Protein AF-A0A821SJQ1-F1 (afdb_monomer_lite)

Organism: NCBI:txid392032

Foldseek 3Di:
DCCLVVVNPDPDDCVVVVVVVVQVVVCVQQVDGQFDDDPPDDPRSVCSVVVPGDDDCVRCVPPPDD

pLDDT: mean 82.23, std 13.46, range [52.06, 94.06]

Secondary structure (DSSP, 8-state):
-HHHHTTT-S---HHHHHHHHHHHHHHHHHSS-S----TTS--HHHHHHHT-----HHHHTTTT--

Structure (mmCIF, N/CA/C/O backbone):
data_AF-A0A821SJQ1-F1
#
_entry.id   AF-A0A821SJQ1-F1
#
loop_
_atom_site.group_PDB
_atom_site.id
_atom_site.type_symbol
_atom_site.label_atom_id
_atom_site.label_alt_id
_atom_site.label_comp_id
_atom_site.label_asym_id
_atom_site.label_entity_id
_atom_site.label_seq_id
_atom_site.pdbx_PDB_ins_code
_atom_site.Cartn_x
_atom_site.Cartn_y
_atom_site.Cartn_z
_atom_site.occupancy
_atom_site.B_iso_or_equiv
_atom_site.auth_seq_id
_atom_site.auth_comp_id
_atom_site.auth_asym_id
_atom_site.auth_atom_id
_atom_site.pdbx_PDB_model_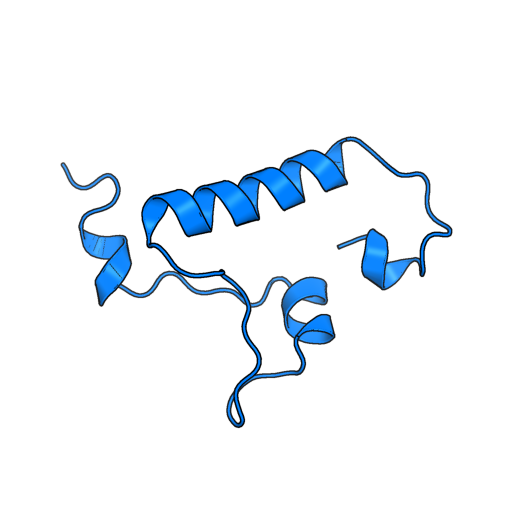num
ATOM 1 N N . PRO A 1 1 ? 5.405 -4.028 -9.372 1.00 58.22 1 PRO A N 1
ATOM 2 C CA . PRO A 1 1 ? 5.876 -2.701 -9.843 1.00 58.22 1 PRO A CA 1
ATOM 3 C C . PRO A 1 1 ? 6.919 -2.832 -10.946 1.00 58.22 1 PRO A C 1
ATOM 5 O O . PRO A 1 1 ? 8.115 -3.008 -10.710 1.00 58.22 1 PRO A O 1
ATOM 8 N N . GLU A 1 2 ? 6.421 -2.732 -12.167 1.00 56.69 2 GLU A N 1
ATOM 9 C CA . GLU A 1 2 ? 7.215 -2.717 -13.391 1.00 56.69 2 GLU A CA 1
ATOM 10 C C . GLU A 1 2 ? 8.274 -1.602 -13.438 1.00 56.69 2 GLU A C 1
ATOM 12 O O . GLU A 1 2 ? 9.352 -1.831 -13.971 1.00 56.69 2 GLU A O 1
ATOM 17 N N . VAL A 1 3 ? 8.033 -0.435 -12.826 1.00 57.47 3 VAL A N 1
ATOM 18 C CA . VAL A 1 3 ? 8.963 0.715 -12.867 1.00 57.47 3 VAL A CA 1
ATOM 19 C C . VAL A 1 3 ? 10.287 0.423 -12.150 1.00 57.47 3 VAL A C 1
ATOM 21 O O . VAL A 1 3 ? 11.359 0.697 -12.692 1.00 57.47 3 VAL A O 1
ATOM 24 N N . LEU A 1 4 ? 10.225 -0.188 -10.963 1.00 57.84 4 LEU A N 1
ATOM 25 C CA . LEU A 1 4 ? 11.415 -0.611 -10.215 1.00 57.84 4 LEU A CA 1
ATOM 26 C C . LEU A 1 4 ? 12.031 -1.889 -10.801 1.00 57.84 4 LEU A C 1
ATOM 28 O O . LEU A 1 4 ? 13.251 -2.031 -10.808 1.00 57.84 4 LEU A O 1
ATOM 32 N N . ALA A 1 5 ? 11.202 -2.795 -11.331 1.00 57.06 5 ALA A N 1
ATOM 33 C CA . ALA A 1 5 ? 11.661 -4.057 -11.908 1.00 57.06 5 ALA A CA 1
ATOM 34 C C . ALA A 1 5 ? 12.406 -3.872 -13.244 1.00 57.06 5 ALA A C 1
ATOM 36 O O . ALA A 1 5 ? 13.368 -4.589 -13.502 1.00 57.06 5 ALA A O 1
ATOM 37 N N . ASN A 1 6 ? 12.014 -2.893 -14.067 1.00 56.50 6 ASN A N 1
ATOM 38 C CA . ASN A 1 6 ? 12.617 -2.652 -15.384 1.00 56.50 6 ASN A CA 1
ATOM 39 C C . ASN A 1 6 ? 13.622 -1.494 -15.429 1.00 56.50 6 ASN A C 1
ATOM 41 O O . ASN A 1 6 ? 14.068 -1.151 -16.522 1.00 56.50 6 ASN A O 1
ATOM 45 N N . ARG A 1 7 ? 13.977 -0.855 -14.302 1.00 56.38 7 ARG A N 1
ATOM 46 C CA . ARG A 1 7 ? 14.858 0.339 -14.289 1.00 56.38 7 ARG A CA 1
ATOM 47 C C . ARG A 1 7 ? 14.462 1.387 -15.355 1.00 56.38 7 ARG A C 1
ATOM 49 O O . ARG A 1 7 ? 15.321 1.975 -16.002 1.00 56.38 7 ARG A O 1
ATOM 56 N N . GLY A 1 8 ? 13.159 1.571 -15.590 1.00 55.84 8 GLY A N 1
ATOM 57 C CA . GLY A 1 8 ? 12.638 2.499 -16.605 1.00 55.84 8 GLY A CA 1
ATOM 58 C C . GLY A 1 8 ? 12.733 2.051 -18.076 1.00 55.84 8 GLY A C 1
ATOM 59 O O . GLY A 1 8 ? 12.383 2.836 -18.949 1.00 55.84 8 GLY A O 1
ATOM 60 N N . ALA A 1 9 ? 13.161 0.818 -18.375 1.00 52.06 9 ALA A N 1
ATOM 61 C CA . ALA A 1 9 ? 13.323 0.308 -19.747 1.00 52.06 9 ALA A CA 1
ATOM 62 C C . ALA A 1 9 ? 12.109 -0.475 -20.299 1.00 52.06 9 ALA A C 1
ATOM 64 O O . ALA A 1 9 ? 12.136 -0.942 -21.435 1.00 52.06 9 ALA A O 1
ATOM 65 N N . GLY A 1 10 ? 11.046 -0.638 -19.507 1.00 53.84 10 GLY A N 1
ATOM 66 C CA . GLY A 1 10 ? 9.793 -1.263 -19.935 1.00 53.84 10 GLY A CA 1
ATOM 67 C C . GLY A 1 10 ? 8.777 -0.213 -20.365 1.00 53.84 10 GLY A C 1
ATOM 68 O O . GLY A 1 10 ? 8.708 0.850 -19.753 1.00 53.84 10 GLY A O 1
ATOM 69 N N . SER A 1 11 ? 7.990 -0.515 -21.402 1.00 52.84 11 SER A N 1
ATOM 70 C CA . SER A 1 11 ? 6.889 0.338 -21.862 1.00 52.84 11 SER A CA 1
ATOM 71 C C . SER A 1 11 ? 6.013 0.734 -20.670 1.00 52.84 11 SER A C 1
ATOM 73 O O . SER A 1 11 ? 5.419 -0.126 -20.024 1.00 52.84 11 SER A O 1
ATOM 75 N N . TYR A 1 12 ? 6.001 2.029 -20.345 1.00 56.47 12 TYR A N 1
ATOM 76 C CA . TYR A 1 12 ? 5.075 2.620 -19.384 1.00 56.47 12 TYR A CA 1
ATOM 77 C C . TYR A 1 12 ? 3.657 2.270 -19.838 1.00 56.47 12 TYR A C 1
ATOM 79 O O . TYR A 1 12 ? 3.248 2.663 -20.931 1.00 56.47 12 TYR A O 1
ATOM 87 N N . THR A 1 13 ? 2.922 1.509 -19.031 1.00 64.88 13 THR A N 1
ATOM 88 C CA . THR A 1 13 ? 1.526 1.182 -19.328 1.00 64.88 13 THR A CA 1
ATOM 89 C C . THR A 1 13 ? 0.602 1.886 -18.344 1.00 64.88 13 THR A C 1
ATOM 91 O O . THR A 1 13 ? 1.001 2.250 -17.239 1.00 64.88 13 THR A O 1
ATOM 94 N N . ASN A 1 14 ? -0.671 2.017 -18.716 1.00 73.06 14 ASN A N 1
ATOM 95 C CA . ASN A 1 14 ? -1.759 2.483 -17.849 1.00 73.06 14 ASN A CA 1
ATOM 96 C C . ASN A 1 14 ? -1.875 1.713 -16.513 1.00 73.06 14 ASN A C 1
ATOM 98 O O . ASN A 1 14 ? -2.589 2.142 -15.609 1.00 73.06 14 ASN A O 1
ATOM 102 N N . LYS A 1 15 ? -1.187 0.573 -16.359 1.00 78.25 15 LYS A N 1
ATOM 103 C CA . LYS A 1 15 ? -1.094 -0.169 -15.097 1.00 78.25 15 LYS A CA 1
ATOM 104 C C . LYS A 1 15 ? -0.294 0.579 -14.023 1.00 78.25 15 LYS A C 1
ATOM 106 O O . LYS A 1 15 ? -0.641 0.450 -12.849 1.00 78.25 15 LYS A O 1
ATOM 111 N N . VAL A 1 16 ? 0.701 1.395 -14.393 1.00 76.94 16 VAL A N 1
ATOM 112 C CA . VAL A 1 16 ? 1.457 2.235 -13.438 1.00 76.94 16 VAL A CA 1
ATOM 113 C C . VAL A 1 16 ? 0.562 3.306 -12.812 1.00 76.94 16 VAL A C 1
ATOM 115 O O . VAL A 1 16 ? 0.661 3.564 -11.610 1.00 76.94 16 VAL A O 1
ATOM 118 N N . ASP A 1 17 ? -0.350 3.881 -13.599 1.00 82.94 17 ASP A N 1
ATOM 119 C CA . ASP A 1 17 ? -1.295 4.891 -13.114 1.00 82.94 17 ASP A CA 1
ATOM 120 C C . ASP A 1 17 ? -2.295 4.279 -12.134 1.00 82.94 17 ASP A C 1
A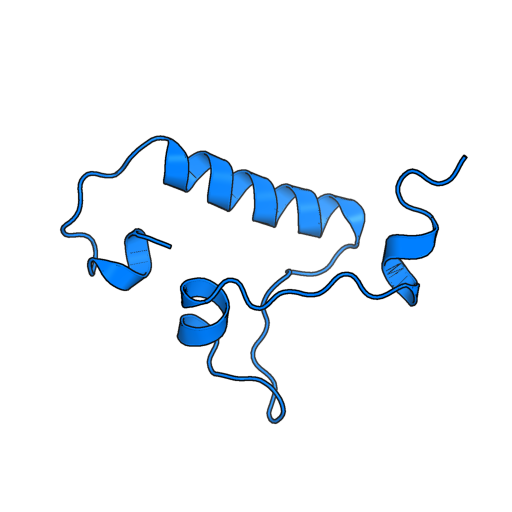TOM 122 O O . ASP A 1 17 ? -2.547 4.849 -11.077 1.00 82.94 17 ASP A O 1
ATOM 126 N N . VAL A 1 18 ? -2.809 3.078 -12.427 1.00 86.69 18 VAL A N 1
ATOM 127 C CA . VAL A 1 18 ? -3.700 2.348 -11.507 1.00 86.69 18 VAL A CA 1
ATOM 128 C C . VAL A 1 18 ? -2.976 1.974 -10.211 1.00 86.69 18 VAL A C 1
ATOM 130 O O . VAL A 1 18 ? -3.567 2.059 -9.136 1.00 86.69 18 VAL A O 1
ATOM 133 N N . TRP A 1 19 ? -1.693 1.605 -10.285 1.00 88.81 19 TRP A N 1
ATOM 134 C CA . TRP A 1 19 ? -0.891 1.347 -9.088 1.00 88.81 19 TRP A CA 1
ATOM 135 C C . TRP A 1 19 ? -0.729 2.605 -8.230 1.00 88.81 19 TRP A C 1
ATOM 137 O O . TRP A 1 19 ? -1.000 2.579 -7.030 1.00 88.81 19 TRP A O 1
ATOM 147 N N . SER A 1 20 ? -0.364 3.722 -8.859 1.00 88.19 20 SER A N 1
ATOM 148 C CA . SER A 1 20 ? -0.240 5.021 -8.189 1.00 88.19 20 SER A CA 1
ATOM 149 C C . SER A 1 20 ? -1.574 5.478 -7.591 1.00 88.19 20 SER A C 1
ATOM 151 O O . SER A 1 20 ? -1.609 5.951 -6.457 1.00 88.19 20 SER A O 1
ATOM 153 N N . LEU A 1 21 ? -2.684 5.270 -8.307 1.00 92.56 21 LEU A N 1
ATOM 154 C CA . LEU A 1 21 ? -4.032 5.559 -7.821 1.00 92.56 21 LEU A CA 1
ATOM 155 C C . LEU A 1 21 ? -4.375 4.733 -6.577 1.00 92.56 21 LEU A C 1
ATOM 157 O O . LEU A 1 21 ? -4.945 5.278 -5.639 1.00 92.56 21 LEU A O 1
ATOM 161 N N . GLY A 1 22 ? -4.002 3.451 -6.537 1.00 92.56 22 GLY A N 1
ATOM 162 C CA . GLY A 1 22 ? -4.188 2.602 -5.358 1.00 92.56 22 GLY A CA 1
ATOM 163 C C . GLY A 1 22 ? -3.437 3.124 -4.131 1.00 92.56 22 GLY A C 1
ATOM 164 O O . GLY A 1 22 ? -4.001 3.173 -3.041 1.00 92.56 22 GLY A O 1
ATOM 165 N N . VAL A 1 23 ? -2.196 3.584 -4.313 1.00 93.50 23 VAL A N 1
ATOM 166 C CA . VAL A 1 23 ? -1.398 4.195 -3.235 1.00 93.50 23 VAL A CA 1
ATOM 167 C C . VAL A 1 23 ? -2.035 5.497 -2.742 1.00 93.50 23 VAL A C 1
ATOM 169 O O . VAL A 1 23 ? -2.148 5.700 -1.534 1.00 93.50 23 VAL A O 1
ATOM 172 N N . ILE A 1 24 ? -2.488 6.362 -3.655 1.00 93.69 24 ILE A N 1
ATOM 173 C CA . ILE A 1 24 ? -3.174 7.613 -3.297 1.00 93.69 24 ILE A CA 1
ATOM 174 C C . ILE A 1 24 ? -4.478 7.313 -2.555 1.00 93.69 24 ILE A C 1
ATOM 176 O O . ILE A 1 24 ? -4.730 7.908 -1.512 1.00 93.69 24 ILE A O 1
ATOM 180 N N . LEU A 1 25 ? -5.279 6.367 -3.049 1.00 93.69 25 LEU A N 1
ATOM 181 C CA . LEU A 1 25 ? -6.529 5.964 -2.409 1.00 93.69 25 LEU A CA 1
ATOM 182 C C . LEU A 1 25 ? -6.288 5.436 -0.992 1.00 93.69 25 LEU A C 1
ATOM 184 O O . LEU A 1 25 ? -6.996 5.837 -0.075 1.00 93.69 25 LEU A O 1
ATOM 188 N N . TYR A 1 26 ? -5.270 4.591 -0.803 1.00 94.06 26 TYR A N 1
ATOM 189 C CA . TYR A 1 26 ? -4.874 4.106 0.518 1.00 94.06 26 TYR A CA 1
ATOM 190 C C . TYR A 1 26 ? -4.601 5.282 1.471 1.00 94.06 26 TYR A C 1
ATOM 192 O O . TYR A 1 26 ? -5.160 5.340 2.564 1.00 94.06 26 TYR A O 1
ATOM 200 N N . ILE A 1 27 ? -3.805 6.265 1.035 1.00 93.69 27 ILE A N 1
ATOM 201 C CA . ILE A 1 27 ? -3.491 7.455 1.841 1.00 93.69 27 ILE A CA 1
ATOM 202 C C . ILE A 1 27 ? -4.752 8.274 2.135 1.00 93.69 27 ILE A C 1
ATOM 204 O O . ILE A 1 27 ? -4.921 8.741 3.256 1.00 93.69 27 ILE A O 1
ATOM 208 N N . CYS A 1 28 ? -5.651 8.444 1.164 1.00 93.69 28 CYS A N 1
ATOM 209 C CA . CYS A 1 28 ? -6.906 9.168 1.370 1.00 93.69 28 CYS A CA 1
ATOM 210 C C . CYS A 1 28 ? -7.815 8.503 2.411 1.00 93.69 28 CYS A C 1
ATOM 212 O O . CYS A 1 28 ? -8.574 9.206 3.073 1.00 93.69 28 CYS A O 1
ATOM 214 N N . LEU A 1 29 ? -7.755 7.177 2.538 1.00 91.88 29 LEU A N 1
ATOM 215 C CA . LEU A 1 29 ? -8.598 6.421 3.457 1.00 91.88 29 LEU A CA 1
ATOM 216 C C . LEU A 1 29 ? -8.074 6.440 4.895 1.00 91.88 29 LEU A C 1
ATOM 218 O O . LEU A 1 29 ? -8.863 6.639 5.813 1.00 91.88 29 LEU A O 1
ATOM 222 N N . VAL A 1 30 ? -6.765 6.257 5.095 1.00 92.75 30 VAL A N 1
ATOM 223 C CA . VAL A 1 30 ? -6.195 6.090 6.448 1.00 92.75 30 VAL A CA 1
ATOM 224 C C . VAL A 1 30 ? -5.152 7.128 6.855 1.00 92.75 30 VAL A C 1
ATOM 226 O O . VAL A 1 30 ? -4.711 7.143 8.000 1.00 92.75 30 VAL A O 1
ATOM 229 N N . GLY A 1 31 ? -4.756 8.024 5.951 1.00 90.88 31 GLY A N 1
ATOM 230 C CA . GLY A 1 31 ? -3.879 9.157 6.258 1.00 90.88 31 GLY A CA 1
ATOM 231 C C . GLY A 1 31 ? -2.377 8.852 6.289 1.00 90.88 31 GLY A C 1
ATOM 232 O O . GLY A 1 31 ? -1.595 9.740 6.623 1.00 90.88 31 GLY A O 1
ATOM 233 N N . TYR A 1 32 ? -1.946 7.639 5.924 1.00 90.12 32 TYR A N 1
ATOM 234 C CA . TYR A 1 32 ? -0.530 7.250 5.878 1.00 90.12 32 TYR A CA 1
ATOM 235 C C . TYR A 1 32 ? -0.209 6.380 4.648 1.00 90.12 32 TYR A C 1
ATOM 237 O O . TYR A 1 32 ? -1.109 5.748 4.092 1.00 90.12 32 TYR A O 1
ATOM 245 N N . PRO A 1 33 ? 1.054 6.355 4.173 1.00 91.19 33 PRO A N 1
ATOM 246 C CA . PRO A 1 33 ? 1.429 5.573 2.999 1.00 91.19 33 PRO A CA 1
ATOM 247 C C . PRO A 1 33 ? 1.434 4.060 3.286 1.00 91.19 33 PRO A C 1
ATOM 249 O O . PRO A 1 33 ? 1.843 3.647 4.369 1.00 91.19 33 PRO A O 1
ATOM 252 N N . PRO A 1 34 ? 1.069 3.214 2.304 1.00 90.25 34 PRO A N 1
ATOM 253 C CA . PRO A 1 34 ? 1.053 1.755 2.463 1.00 90.25 34 PRO A CA 1
ATOM 254 C C . PRO A 1 34 ? 2.445 1.114 2.604 1.00 90.25 34 PRO A C 1
ATOM 256 O O . PRO A 1 34 ? 2.537 -0.042 3.003 1.00 90.25 34 PRO A O 1
ATOM 259 N N . PHE A 1 35 ? 3.515 1.842 2.268 1.00 92.50 35 PHE A N 1
ATOM 260 C CA . PHE A 1 35 ? 4.903 1.384 2.353 1.00 92.50 35 PHE A CA 1
ATOM 261 C C . PHE A 1 35 ? 5.746 2.428 3.088 1.00 92.50 35 PHE A C 1
ATOM 263 O O . PHE A 1 35 ? 5.663 3.620 2.775 1.00 92.50 35 PHE A O 1
ATOM 270 N N . SER A 1 36 ? 6.574 1.993 4.034 1.00 88.44 36 SER A N 1
ATOM 271 C CA . SER A 1 36 ? 7.465 2.863 4.806 1.00 88.44 36 SER A CA 1
ATOM 272 C C . SER A 1 36 ? 8.714 2.102 5.246 1.00 88.44 36 SER A C 1
ATOM 274 O O . SER A 1 36 ? 8.665 0.896 5.473 1.00 88.44 36 SER A O 1
ATOM 276 N N . GLU A 1 37 ? 9.854 2.789 5.340 1.00 86.06 37 GLU A N 1
ATOM 277 C CA . GLU A 1 37 ? 11.081 2.178 5.859 1.00 86.06 37 GLU A CA 1
ATOM 278 C C . GLU A 1 37 ? 11.088 2.239 7.384 1.00 86.06 37 GLU A C 1
ATOM 280 O O . GLU A 1 37 ? 11.011 3.317 7.978 1.00 86.06 37 GLU A O 1
ATOM 285 N N . SER A 1 38 ? 11.210 1.078 8.019 1.00 85.69 38 SER A N 1
ATOM 286 C CA . SER A 1 38 ? 11.438 0.946 9.454 1.00 85.69 38 SER A CA 1
ATOM 287 C C . SER A 1 38 ? 12.505 -0.122 9.717 1.00 85.69 38 SER A C 1
ATOM 289 O O . SER A 1 38 ? 12.726 -0.979 8.861 1.00 85.69 38 SER A O 1
ATOM 291 N N . PRO A 1 39 ? 13.173 -0.111 10.886 1.00 85.44 39 PRO A N 1
ATOM 292 C CA . PRO A 1 39 ? 14.195 -1.109 11.217 1.00 85.44 39 PRO A CA 1
ATOM 293 C C . PRO A 1 39 ? 13.692 -2.559 11.140 1.00 85.44 39 PRO A C 1
ATOM 295 O O . PRO A 1 39 ? 14.476 -3.466 10.878 1.00 85.44 39 PRO A O 1
ATOM 298 N N . ASP A 1 40 ? 12.388 -2.755 11.345 1.00 88.00 40 ASP A N 1
ATOM 299 C CA . ASP A 1 40 ? 11.732 -4.062 11.397 1.00 88.00 40 ASP A CA 1
ATOM 300 C C . ASP A 1 40 ? 11.075 -4.467 10.065 1.00 88.00 40 ASP A C 1
ATOM 302 O O . ASP A 1 40 ? 10.449 -5.527 9.981 1.00 88.00 40 ASP A O 1
ATOM 306 N N . THR A 1 4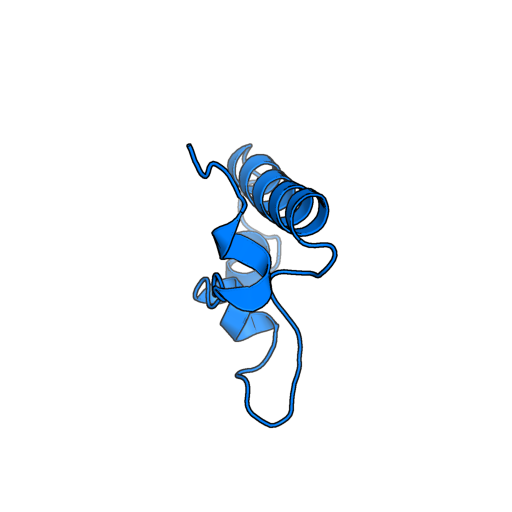1 ? 11.183 -3.643 9.016 1.00 87.81 41 THR A N 1
ATOM 307 C CA . THR A 1 41 ? 10.581 -3.921 7.704 1.00 87.81 41 THR A CA 1
ATOM 308 C C . THR A 1 41 ? 11.636 -4.101 6.609 1.00 87.81 41 THR A C 1
ATOM 310 O O . THR A 1 41 ? 12.736 -3.554 6.696 1.00 87.81 41 THR A O 1
ATOM 313 N N . PRO A 1 42 ? 11.333 -4.880 5.548 1.00 91.19 42 PRO A N 1
ATOM 314 C CA . PRO A 1 42 ? 12.208 -4.978 4.382 1.00 91.19 42 PRO A CA 1
ATOM 315 C C . PRO A 1 42 ? 12.453 -3.603 3.736 1.00 91.19 42 PRO A C 1
ATOM 317 O O . PRO A 1 42 ? 11.631 -2.704 3.906 1.00 91.19 42 PRO A O 1
ATOM 320 N N . PRO A 1 43 ? 13.513 -3.427 2.930 1.00 91.88 43 PRO A N 1
ATOM 321 C CA . PRO A 1 43 ? 13.752 -2.179 2.203 1.00 91.88 43 PRO A CA 1
ATOM 322 C C . PRO A 1 43 ? 12.533 -1.732 1.386 1.00 91.88 43 PRO A C 1
ATOM 324 O O . PRO A 1 43 ? 11.825 -2.573 0.820 1.00 91.88 43 PRO A O 1
ATOM 327 N N . LEU A 1 44 ? 12.317 -0.419 1.239 1.00 88.00 44 LEU A N 1
ATOM 328 C CA . LEU A 1 44 ? 11.143 0.123 0.537 1.00 88.00 44 LEU A CA 1
ATOM 329 C C . LEU A 1 44 ? 10.994 -0.435 -0.882 1.00 88.00 44 LEU A C 1
ATOM 331 O O . LEU A 1 44 ? 9.893 -0.741 -1.339 1.00 88.00 44 LEU A O 1
ATOM 335 N N . SER A 1 45 ? 12.115 -0.603 -1.582 1.00 86.44 45 SER A N 1
ATOM 336 C CA . SER A 1 45 ? 12.141 -1.186 -2.922 1.00 86.44 45 SER A CA 1
ATOM 337 C C . SER A 1 45 ? 11.604 -2.616 -2.935 1.00 86.44 45 SER A C 1
ATOM 339 O O . SER A 1 45 ? 10.843 -2.961 -3.835 1.00 86.44 45 SER A O 1
ATOM 341 N N . GLU A 1 46 ? 11.938 -3.430 -1.935 1.00 88.94 46 GLU A N 1
ATOM 342 C CA . GLU A 1 46 ? 11.443 -4.795 -1.792 1.00 88.94 46 GLU A CA 1
ATOM 343 C C . GLU A 1 46 ? 9.961 -4.815 -1.422 1.00 88.94 46 GLU A C 1
ATOM 345 O O . GLU A 1 46 ? 9.205 -5.584 -2.021 1.00 88.94 46 GLU A O 1
ATOM 350 N N . GLN A 1 47 ? 9.532 -3.940 -0.509 1.00 89.69 47 GLN A 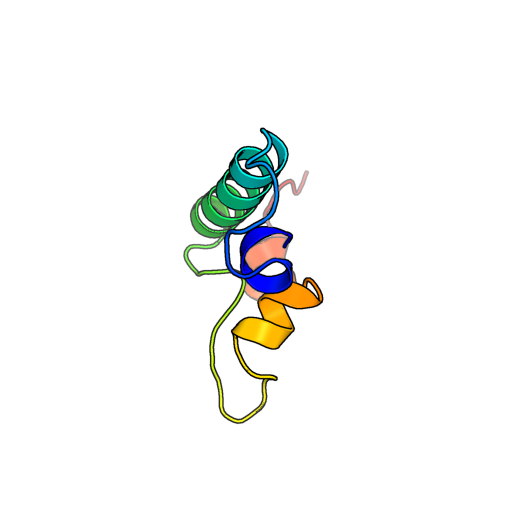N 1
ATOM 351 C CA . GLN A 1 47 ? 8.121 -3.807 -0.151 1.00 89.69 47 GLN A CA 1
ATOM 352 C C . GLN A 1 47 ? 7.273 -3.457 -1.371 1.00 89.69 47 GLN A C 1
ATOM 354 O O . GLN A 1 47 ? 6.281 -4.129 -1.648 1.00 89.69 47 GLN A O 1
ATOM 359 N N . ILE A 1 48 ? 7.700 -2.468 -2.160 1.00 89.12 48 ILE A N 1
ATOM 360 C CA . ILE A 1 48 ? 7.002 -2.086 -3.384 1.00 89.12 48 ILE A CA 1
ATOM 361 C C . ILE A 1 48 ? 7.048 -3.260 -4.372 1.00 89.12 48 ILE A C 1
ATOM 363 O O . ILE A 1 48 ? 5.998 -3.691 -4.841 1.00 89.12 48 ILE A O 1
ATOM 367 N N . LEU A 1 49 ? 8.229 -3.834 -4.654 1.00 85.06 49 LEU A N 1
ATOM 368 C CA . LEU A 1 49 ? 8.419 -4.954 -5.599 1.00 85.06 49 LEU A CA 1
ATOM 369 C C . LEU A 1 49 ? 7.548 -6.171 -5.305 1.00 85.06 49 LEU A C 1
ATOM 371 O O . LEU A 1 49 ? 6.985 -6.739 -6.244 1.00 85.06 49 LEU A O 1
ATOM 375 N N . LYS A 1 50 ? 7.414 -6.533 -4.033 1.00 87.69 50 LYS A N 1
ATOM 376 C CA . LYS A 1 50 ? 6.635 -7.689 -3.582 1.00 87.69 50 LYS A CA 1
ATOM 377 C C . LYS A 1 50 ? 5.194 -7.346 -3.189 1.00 87.69 50 LYS A C 1
ATOM 379 O O . LYS A 1 50 ? 4.427 -8.264 -2.929 1.00 87.69 50 LYS A O 1
ATOM 384 N N . GLY A 1 51 ? 4.818 -6.066 -3.163 1.00 89.38 51 GLY A N 1
ATOM 385 C CA . GLY A 1 51 ? 3.495 -5.627 -2.712 1.00 89.38 51 GLY A CA 1
ATOM 386 C C . GLY A 1 51 ? 3.257 -5.889 -1.222 1.00 89.38 51 GLY A C 1
ATOM 387 O O . GLY A 1 51 ? 2.180 -6.339 -0.850 1.00 89.38 51 GLY A O 1
ATOM 388 N N . LEU A 1 52 ? 4.259 -5.642 -0.375 1.00 90.50 52 LEU A N 1
ATOM 389 C CA . LEU A 1 52 ? 4.175 -5.834 1.076 1.00 90.50 52 LEU A CA 1
ATOM 390 C C . LEU A 1 52 ? 3.528 -4.613 1.742 1.00 90.50 52 LEU A C 1
ATOM 392 O O . LEU A 1 52 ? 4.227 -3.712 2.192 1.00 90.50 52 LEU A O 1
ATOM 396 N N . TYR A 1 53 ? 2.201 -4.586 1.785 1.00 90.31 53 TYR A N 1
ATOM 397 C CA . TYR A 1 53 ? 1.408 -3.618 2.547 1.00 90.31 53 TYR A CA 1
ATOM 398 C C . TYR A 1 53 ? 0.375 -4.363 3.399 1.00 90.31 53 TYR A C 1
ATOM 400 O O . TYR A 1 53 ? 0.049 -5.521 3.127 1.00 90.31 53 TYR A O 1
ATOM 408 N N . THR A 1 54 ? -0.134 -3.715 4.443 1.00 90.75 54 THR A N 1
ATOM 409 C CA . THR A 1 54 ? -1.104 -4.303 5.377 1.00 90.75 54 THR A CA 1
ATOM 410 C C . THR A 1 54 ? -2.309 -3.390 5.556 1.00 90.75 54 THR A C 1
ATOM 412 O O . THR A 1 54 ? -2.260 -2.214 5.213 1.00 90.75 54 THR A O 1
ATOM 415 N N . PHE A 1 55 ? -3.396 -3.937 6.100 1.00 90.88 55 PHE A N 1
ATOM 416 C CA . PHE A 1 55 ? -4.605 -3.198 6.465 1.00 90.88 55 PHE A CA 1
ATOM 417 C C . PHE A 1 55 ? -4.866 -3.385 7.965 1.00 90.88 55 PHE A C 1
ATOM 419 O O . PHE A 1 55 ? -5.592 -4.301 8.340 1.00 90.88 55 PHE A O 1
ATOM 426 N N . PRO A 1 56 ? -4.207 -2.612 8.847 1.00 89.31 56 PRO A N 1
ATOM 427 C CA . PRO A 1 56 ? -4.373 -2.765 10.287 1.00 89.31 56 PRO A CA 1
ATOM 428 C C . PRO A 1 56 ? -5.785 -2.375 10.730 1.00 89.31 56 PRO A C 1
ATOM 430 O O . PRO A 1 56 ? -6.259 -1.290 10.390 1.00 89.31 56 PRO A O 1
ATOM 433 N N . ASP A 1 57 ? -6.417 -3.215 11.550 1.00 88.31 57 ASP A N 1
ATOM 434 C CA . ASP A 1 57 ? -7.784 -2.991 12.042 1.00 88.31 57 ASP A CA 1
ATOM 435 C C . ASP A 1 57 ? -7.951 -1.641 12.758 1.00 88.31 57 ASP A C 1
ATOM 437 O O . ASP A 1 57 ? -9.004 -1.021 12.648 1.00 88.31 57 ASP A O 1
ATOM 441 N N . GLU A 1 58 ? -6.905 -1.136 13.424 1.00 90.19 58 GLU A N 1
ATOM 442 C CA . GLU A 1 58 ? -6.899 0.183 14.081 1.00 90.19 58 GLU A CA 1
ATOM 443 C C . GLU A 1 58 ? -7.320 1.325 13.141 1.00 90.19 58 GLU A C 1
ATOM 445 O O . GLU A 1 58 ? -7.985 2.263 13.572 1.00 90.19 58 GLU A O 1
ATOM 450 N N . PHE A 1 59 ? -6.973 1.231 11.854 1.00 87.88 59 PHE A N 1
ATOM 451 C CA . PHE A 1 59 ? -7.268 2.264 10.859 1.00 87.88 59 PHE A CA 1
ATOM 452 C C . PHE A 1 59 ? -8.324 1.830 9.839 1.00 87.88 59 PHE A C 1
ATOM 454 O O . PHE A 1 59 ? -8.976 2.679 9.235 1.00 87.88 59 PHE A O 1
ATOM 461 N N . TRP A 1 60 ? -8.482 0.521 9.627 1.00 91.44 60 TRP A N 1
ATOM 462 C CA . TRP A 1 60 ? -9.314 -0.032 8.555 1.00 91.44 60 TRP A CA 1
ATOM 463 C C . TRP A 1 60 ? -10.650 -0.620 9.014 1.00 91.44 60 TRP A C 1
ATOM 465 O O . TRP A 1 60 ? -11.494 -0.885 8.163 1.00 91.44 60 TRP A O 1
ATOM 475 N N . SER A 1 61 ? -10.876 -0.782 10.321 1.00 90.00 61 SER A N 1
ATOM 476 C CA . SER A 1 61 ? -12.108 -1.385 10.865 1.00 90.00 61 SER A CA 1
ATOM 477 C C . SER A 1 61 ? -13.393 -0.644 10.482 1.00 90.00 61 SER A C 1
ATOM 479 O O . SER A 1 61 ? -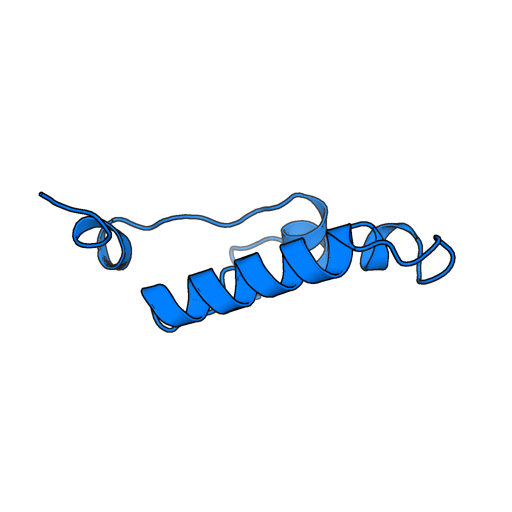14.413 -1.285 10.250 1.00 90.00 61 SER A O 1
ATOM 481 N N . GLU A 1 62 ? -13.336 0.682 10.360 1.00 89.25 62 GLU A N 1
ATOM 482 C CA . GLU A 1 62 ? -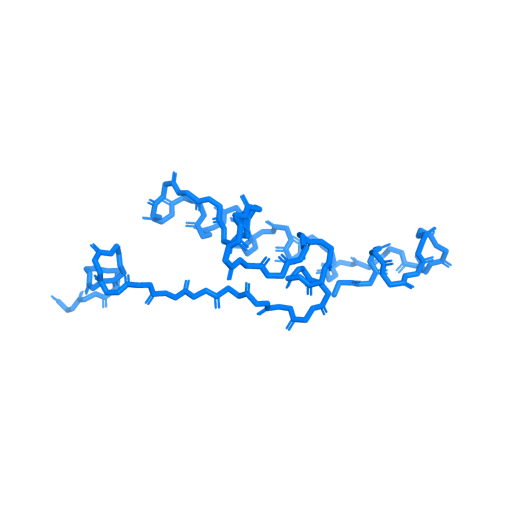14.491 1.531 10.025 1.00 89.25 62 GLU A CA 1
ATOM 483 C C . GLU A 1 62 ? -14.653 1.761 8.511 1.00 89.25 62 GLU A C 1
ATOM 485 O O . GLU A 1 62 ? -15.662 2.294 8.043 1.00 89.25 62 GLU A O 1
ATOM 490 N N . ILE A 1 63 ? -13.666 1.368 7.700 1.00 90.12 63 ILE A N 1
ATOM 491 C CA . ILE A 1 63 ? -13.716 1.585 6.253 1.00 90.12 63 ILE A CA 1
ATOM 492 C C . ILE A 1 63 ? -14.671 0.565 5.634 1.00 90.12 63 ILE A C 1
ATOM 494 O O . ILE A 1 63 ? -14.382 -0.625 5.565 1.00 90.12 63 ILE A O 1
ATOM 498 N N . SER A 1 64 ? -15.784 1.057 5.084 1.00 88.56 64 SER A N 1
ATOM 499 C CA . SER A 1 64 ? -16.856 0.238 4.485 1.00 88.56 64 SER A CA 1
ATOM 500 C C . SER A 1 64 ? -17.609 -0.655 5.484 1.00 88.56 64 SER A C 1
ATOM 502 O O . SER A 1 64 ? -18.271 -1.606 5.062 1.00 88.56 64 SER A O 1
ATOM 504 N N . ALA A 1 65 ? -17.518 -0.357 6.785 1.00 82.19 65 ALA A N 1
ATOM 505 C CA . ALA A 1 65 ? -18.372 -0.964 7.801 1.00 82.19 65 ALA A CA 1
ATOM 506 C C . ALA A 1 65 ? -19.865 -0.635 7.531 1.00 82.19 65 ALA A C 1
ATOM 508 O O . ALA A 1 65 ? -20.151 0.413 6.939 1.00 82.19 65 ALA A O 1
ATOM 509 N N . PRO A 1 66 ? -20.801 -1.540 7.885 1.00 70.81 66 PRO A N 1
ATOM 510 C CA . PRO A 1 66 ? -22.237 -1.387 7.622 1.00 70.81 66 PRO A CA 1
ATOM 511 C C . PRO A 1 66 ? -22.907 -0.236 8.383 1.00 70.81 66 PRO A C 1
ATOM 513 O O . PRO A 1 66 ? -22.467 0.085 9.508 1.00 70.81 66 PRO A O 1
#

InterPro domains:
  IPR000719 Protein kinase domain [PF00069] (1-64)
  IPR000719 Protein kinase domain [PS50011] (1-66)
  IPR011009 Protein kinase-like domain superfamily [SSF56112] (1-62)
  IPR050205 Calcium-dependent Serine/Threonine Protein Kinases [PTHR24349] (1-65)

Sequence (66 aa):
PEVLANRGAGSYTNKVDVWSLGVILYICLVGYPPFSESPDTPPLSEQILKGLYTFPDEFWSEISAP

Radius of gyration: 13.79 Å; chains: 1; bounding box: 37×17×36 Å